Protein AF-A0A2K3KQ86-F1 (afdb_monomer_lite)

Sequence (88 aa):
MMDLSCHANFQVIPFKTQARNFKKVTAWLRHKLGSSDSKTLLTNAVYMFSIGSNDYLSPILTNSNVLKYYSHSEYVSMVVGNFTSTIK

pLDDT: mean 88.16, std 16.31, range [35.44, 98.56]

Structure (mmCIF, N/CA/C/O backbone):
data_AF-A0A2K3KQ86-F1
#
_entry.id   AF-A0A2K3KQ86-F1
#
loop_
_atom_site.group_PDB
_atom_site.id
_atom_site.type_symbol
_atom_site.label_atom_id
_atom_site.label_alt_id
_atom_site.label_comp_id
_atom_site.label_asym_id
_atom_site.label_entity_id
_atom_site.label_seq_id
_atom_site.pdbx_PDB_ins_code
_atom_site.Cartn_x
_atom_site.Cartn_y
_atom_site.Cartn_z
_atom_site.occupancy
_atom_site.B_iso_or_equiv
_atom_site.auth_seq_id
_atom_site.auth_comp_id
_atom_site.auth_asym_id
_atom_site.auth_atom_id
_atom_site.pdbx_PDB_model_num
ATOM 1 N N . MET A 1 1 ? 9.013 14.832 -31.170 1.00 37.62 1 MET A N 1
ATOM 2 C CA . MET A 1 1 ? 9.651 15.473 -30.005 1.00 37.62 1 MET A CA 1
ATOM 3 C C . MET A 1 1 ? 8.553 16.243 -29.288 1.00 37.62 1 MET A C 1
ATOM 5 O O . MET A 1 1 ? 8.164 17.296 -29.764 1.00 37.62 1 MET A O 1
ATOM 9 N N . MET A 1 2 ? 7.940 15.641 -28.268 1.00 35.44 2 MET A N 1
ATOM 10 C CA . MET A 1 2 ? 7.002 16.346 -27.393 1.00 35.44 2 MET A CA 1
ATOM 11 C C . MET A 1 2 ? 7.817 16.846 -26.210 1.00 35.44 2 MET A C 1
ATOM 13 O O . MET A 1 2 ? 8.374 16.044 -25.463 1.00 35.44 2 MET A O 1
ATOM 17 N N . ASP A 1 3 ? 7.944 18.163 -26.126 1.00 39.25 3 ASP A N 1
ATOM 18 C CA . ASP A 1 3 ? 8.456 18.850 -24.954 1.00 39.25 3 ASP A CA 1
ATOM 19 C C . ASP A 1 3 ? 7.493 18.585 -23.790 1.00 39.25 3 ASP A C 1
ATOM 21 O O . ASP A 1 3 ? 6.323 18.968 -23.827 1.00 39.25 3 ASP A O 1
ATOM 25 N N . LEU A 1 4 ? 7.979 17.838 -22.800 1.00 46.06 4 LEU A N 1
ATOM 26 C CA . LEU A 1 4 ? 7.264 17.504 -21.576 1.00 46.06 4 LEU A CA 1
ATOM 27 C C . LEU A 1 4 ? 7.842 18.307 -20.405 1.00 46.06 4 LEU A C 1
ATOM 29 O O . LEU A 1 4 ? 8.038 17.779 -19.314 1.00 46.06 4 LEU A O 1
ATOM 33 N N . SER A 1 5 ? 8.116 19.598 -20.594 1.00 45.06 5 SER A N 1
ATOM 34 C CA . SER A 1 5 ? 8.445 20.503 -19.494 1.00 45.06 5 SER A CA 1
ATOM 35 C C . SER A 1 5 ? 7.195 20.902 -18.689 1.00 45.06 5 SER A C 1
ATOM 37 O O . SER A 1 5 ? 6.910 22.081 -18.492 1.00 45.06 5 SER A O 1
ATOM 39 N N . CYS A 1 6 ? 6.440 19.928 -18.178 1.00 43.06 6 CYS A N 1
ATOM 40 C CA . CYS A 1 6 ? 5.599 20.156 -17.010 1.00 43.06 6 CYS A CA 1
ATOM 41 C C . CYS A 1 6 ? 6.406 19.697 -15.796 1.00 43.06 6 CYS A C 1
ATOM 43 O O . CYS A 1 6 ? 6.404 18.520 -15.441 1.00 43.06 6 CYS A O 1
ATOM 45 N N . HIS A 1 7 ? 7.116 20.632 -15.162 1.00 46.81 7 HIS A N 1
ATOM 46 C CA . HIS A 1 7 ? 7.708 20.435 -13.837 1.00 46.81 7 HIS A CA 1
ATOM 47 C C . HIS A 1 7 ? 6.600 20.411 -12.772 1.00 46.81 7 HIS A C 1
ATOM 49 O O . HIS A 1 7 ? 6.580 21.202 -11.832 1.00 46.81 7 HIS A O 1
ATOM 55 N N . ALA A 1 8 ? 5.643 19.500 -12.916 1.00 45.47 8 ALA A N 1
ATOM 56 C CA . ALA A 1 8 ? 4.891 19.026 -11.779 1.00 45.47 8 ALA A CA 1
ATOM 57 C C . ALA A 1 8 ? 5.857 18.141 -10.986 1.00 45.47 8 ALA A C 1
ATOM 59 O O . ALA A 1 8 ? 6.150 17.011 -11.374 1.00 45.47 8 ALA A O 1
ATOM 60 N N . ASN A 1 9 ? 6.385 18.668 -9.880 1.00 51.47 9 ASN A N 1
ATOM 61 C CA . ASN A 1 9 ? 6.978 17.841 -8.834 1.00 51.47 9 ASN A CA 1
ATOM 62 C C . ASN A 1 9 ? 5.864 16.946 -8.272 1.00 51.47 9 ASN A C 1
ATOM 64 O O . ASN A 1 9 ? 5.258 17.256 -7.247 1.00 51.47 9 ASN A O 1
ATOM 68 N N . PHE A 1 10 ? 5.544 15.856 -8.970 1.00 55.03 10 PHE A N 1
ATOM 69 C CA . PHE A 1 10 ? 4.668 14.817 -8.459 1.00 55.03 10 PHE A CA 1
ATOM 70 C C . PHE A 1 10 ? 5.398 14.158 -7.295 1.00 55.03 10 PHE A C 1
ATOM 72 O O . PHE A 1 10 ? 6.215 13.254 -7.469 1.00 55.03 10 PHE A O 1
ATOM 79 N N . GLN A 1 11 ? 5.152 14.661 -6.088 1.00 77.75 11 GLN A N 1
ATOM 80 C CA . GLN A 1 11 ? 5.713 14.092 -4.878 1.00 77.75 11 GLN A CA 1
ATOM 81 C C . GLN A 1 11 ? 5.087 12.709 -4.666 1.00 77.75 11 GLN A C 1
ATOM 83 O O . GLN A 1 11 ? 3.958 12.574 -4.197 1.00 77.75 11 GLN A O 1
ATOM 88 N N . VAL A 1 12 ? 5.818 11.664 -5.052 1.00 82.75 12 VAL A N 1
ATOM 89 C CA . VAL A 1 12 ? 5.405 10.277 -4.832 1.00 82.75 12 VAL A CA 1
ATOM 90 C C . VAL A 1 12 ? 5.431 9.994 -3.332 1.00 82.75 12 VAL A C 1
ATOM 92 O O . VAL A 1 12 ? 6.464 10.149 -2.683 1.00 82.75 12 VAL A O 1
ATOM 95 N N . ILE A 1 13 ? 4.306 9.548 -2.767 1.00 89.81 13 ILE A N 1
ATOM 96 C CA . ILE A 1 13 ? 4.249 9.076 -1.379 1.00 89.81 13 ILE A CA 1
ATOM 97 C C . ILE A 1 13 ? 4.590 7.580 -1.373 1.00 89.81 13 ILE A C 1
ATOM 99 O O . ILE A 1 13 ? 3.801 6.791 -1.903 1.00 89.81 13 ILE A O 1
ATOM 103 N N . PRO A 1 14 ? 5.706 7.146 -0.753 1.00 91.00 14 PRO A N 1
ATOM 104 C CA . PRO A 1 14 ? 6.071 5.733 -0.715 1.00 91.00 14 PRO A CA 1
ATOM 105 C C . PRO A 1 14 ? 4.972 4.884 -0.074 1.00 91.00 14 PRO A C 1
ATOM 107 O O . PRO A 1 14 ? 4.376 5.293 0.927 1.00 91.00 14 PRO A O 1
ATOM 110 N N . PHE A 1 15 ? 4.748 3.673 -0.585 1.00 92.25 15 PHE A N 1
ATOM 111 C CA . PHE A 1 15 ? 3.685 2.794 -0.085 1.00 92.25 15 PHE A CA 1
ATOM 112 C C . PHE A 1 15 ? 3.803 2.519 1.425 1.00 92.25 15 PHE A C 1
ATOM 114 O O . PHE A 1 15 ? 2.823 2.602 2.164 1.00 92.25 15 PHE A O 1
ATOM 121 N N . LYS A 1 16 ? 5.031 2.343 1.928 1.00 92.81 16 LYS A N 1
ATOM 122 C CA . LYS A 1 16 ? 5.316 2.209 3.367 1.00 92.81 16 LYS A CA 1
ATOM 123 C C . LYS A 1 16 ? 4.841 3.412 4.190 1.00 92.81 16 LYS A C 1
ATOM 125 O O . LYS A 1 16 ? 4.380 3.250 5.320 1.00 92.81 16 LYS A O 1
ATOM 130 N N . THR A 1 17 ? 4.936 4.620 3.640 1.00 94.38 17 THR A N 1
ATOM 131 C CA . THR A 1 17 ? 4.437 5.842 4.284 1.00 94.38 17 THR A CA 1
ATOM 132 C C . THR A 1 17 ? 2.912 5.888 4.263 1.00 94.38 17 THR A C 1
ATOM 134 O O . THR A 1 17 ? 2.312 6.208 5.287 1.00 94.38 17 THR A O 1
ATOM 137 N N . GLN A 1 18 ? 2.275 5.494 3.156 1.00 93.19 18 GLN A N 1
ATOM 138 C CA . GLN A 1 18 ? 0.813 5.379 3.075 1.00 93.19 18 GLN A CA 1
ATOM 139 C C . GLN A 1 18 ? 0.273 4.387 4.122 1.00 93.19 18 GLN A C 1
ATOM 141 O O . GLN A 1 18 ? -0.632 4.730 4.881 1.00 93.19 18 GLN A O 1
ATOM 146 N N . ALA A 1 19 ? 0.903 3.215 4.268 1.00 93.69 19 ALA A N 1
ATOM 147 C CA . ALA A 1 19 ? 0.549 2.226 5.289 1.00 93.69 19 ALA A CA 1
ATOM 148 C C . ALA A 1 19 ? 0.732 2.759 6.725 1.00 93.69 19 ALA A C 1
ATOM 150 O O . ALA A 1 19 ? -0.110 2.538 7.597 1.00 93.69 19 ALA A O 1
ATOM 151 N N . ARG A 1 20 ? 1.806 3.516 6.992 1.00 95.38 20 ARG A N 1
ATOM 152 C CA . ARG A 1 20 ? 2.006 4.189 8.291 1.00 95.38 20 ARG A CA 1
ATOM 153 C C . ARG A 1 20 ? 0.926 5.230 8.571 1.00 95.38 20 ARG A C 1
ATOM 155 O O . ARG A 1 20 ? 0.443 5.307 9.697 1.00 95.38 20 ARG A O 1
ATOM 162 N N . ASN A 1 21 ? 0.540 6.015 7.571 1.00 95.38 21 ASN A N 1
ATOM 163 C CA . ASN A 1 21 ? -0.533 6.996 7.711 1.00 95.38 21 ASN A CA 1
ATOM 164 C C . ASN A 1 21 ? -1.877 6.311 7.968 1.00 95.38 21 ASN A C 1
ATOM 166 O O . ASN A 1 21 ? -2.606 6.739 8.858 1.00 95.38 21 ASN A O 1
ATOM 170 N N . PHE A 1 22 ? -2.156 5.194 7.294 1.00 95.06 22 PHE A N 1
ATOM 171 C CA . PHE A 1 22 ? -3.333 4.382 7.585 1.00 95.06 22 PHE A CA 1
ATOM 172 C C . PHE A 1 22 ? -3.357 3.914 9.050 1.00 95.06 22 PHE A C 1
ATOM 174 O O . PHE A 1 22 ? -4.360 4.107 9.729 1.00 95.06 22 PHE A O 1
ATOM 181 N N . LYS A 1 23 ? -2.233 3.422 9.595 1.00 96.19 23 LYS A N 1
ATOM 182 C CA . LYS A 1 23 ? -2.128 3.053 11.025 1.00 96.19 23 LYS A CA 1
ATOM 183 C C . LYS A 1 23 ? -2.401 4.229 11.978 1.00 96.19 23 LYS A C 1
ATOM 185 O O . LYS A 1 23 ? -2.951 4.031 13.057 1.00 96.19 23 LYS A O 1
ATOM 190 N N . LYS A 1 24 ? -2.051 5.462 11.594 1.00 98.19 24 LYS A N 1
ATOM 191 C CA . LYS A 1 24 ? -2.407 6.661 12.376 1.00 98.19 24 LYS A CA 1
ATOM 192 C C . LYS A 1 24 ? -3.913 6.923 12.344 1.00 98.19 24 LYS A C 1
ATOM 194 O O . LYS A 1 24 ? -4.493 7.230 13.380 1.00 98.19 24 LYS A O 1
ATOM 199 N N . VAL A 1 25 ? -4.548 6.767 11.182 1.00 97.38 25 VAL A N 1
ATOM 200 C CA . VAL A 1 25 ? -6.004 6.921 11.032 1.00 97.38 25 VAL A CA 1
ATOM 201 C C . VAL A 1 25 ? -6.753 5.867 11.846 1.00 97.38 25 VAL A C 1
ATOM 203 O O . VAL A 1 25 ? -7.698 6.213 12.549 1.00 97.38 25 VAL A O 1
ATOM 206 N N . THR A 1 26 ? -6.320 4.602 11.828 1.00 97.44 26 THR A N 1
ATOM 207 C CA . THR A 1 26 ? -6.964 3.551 12.635 1.00 97.44 26 THR A CA 1
ATOM 208 C C . THR A 1 26 ? -6.845 3.829 14.134 1.00 97.44 26 THR A C 1
ATOM 210 O O . THR A 1 26 ? -7.822 3.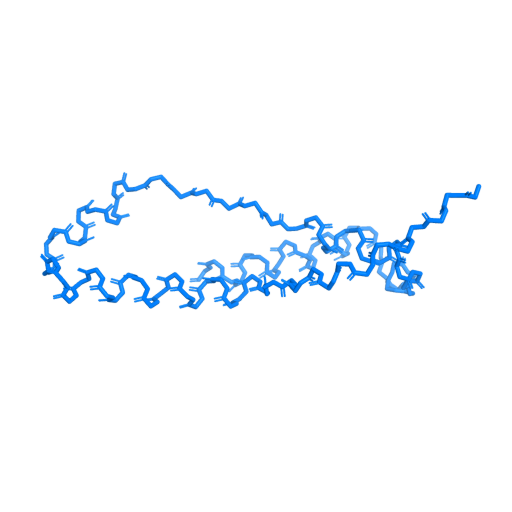666 14.862 1.00 97.44 26 THR A O 1
ATOM 213 N N . ALA A 1 27 ? -5.691 4.314 1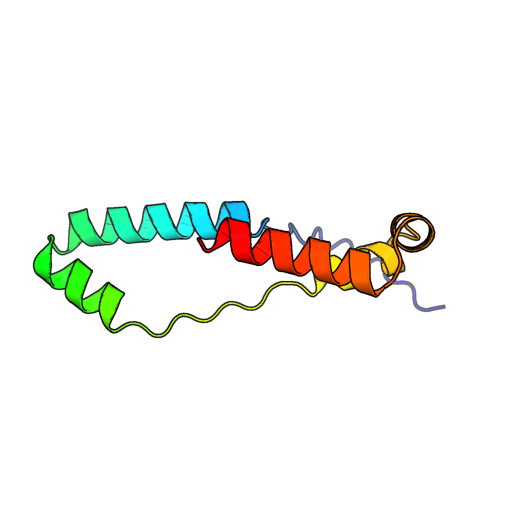4.605 1.00 98.31 27 ALA A N 1
ATOM 214 C CA . ALA A 1 27 ? -5.519 4.738 15.994 1.00 98.31 27 ALA A CA 1
ATOM 215 C C . ALA A 1 27 ? -6.432 5.923 16.349 1.00 98.31 27 ALA A C 1
ATOM 217 O O . ALA A 1 27 ? -7.118 5.896 17.370 1.00 98.31 27 ALA A O 1
ATOM 218 N N . TRP A 1 28 ? -6.502 6.934 15.481 1.00 98.50 28 TRP A N 1
ATOM 219 C CA . TRP A 1 28 ? -7.384 8.085 15.670 1.00 98.50 28 TRP A CA 1
ATOM 220 C C . TRP A 1 28 ? -8.866 7.685 15.737 1.00 98.50 28 TRP A C 1
ATOM 222 O O . TRP A 1 28 ? -9.581 8.146 16.626 1.00 98.50 28 TRP A O 1
ATOM 232 N N . LEU A 1 29 ? -9.319 6.771 14.871 1.00 98.56 29 LEU A N 1
ATOM 233 C CA . LEU A 1 29 ? -10.687 6.241 14.904 1.00 98.56 29 LEU A CA 1
ATOM 234 C C . LEU A 1 29 ? -10.995 5.536 16.230 1.00 98.56 29 LEU A C 1
ATOM 236 O O . LEU A 1 29 ? -12.072 5.737 16.784 1.00 98.56 29 LEU A O 1
ATOM 240 N N . ARG A 1 30 ? -10.046 4.761 16.773 1.00 98.25 30 ARG A N 1
ATOM 241 C CA . ARG A 1 30 ? -10.200 4.108 18.085 1.00 98.25 30 ARG A CA 1
ATOM 242 C C . ARG A 1 30 ? -10.349 5.116 19.221 1.00 98.25 30 ARG A C 1
ATOM 244 O O . ARG A 1 30 ? -11.178 4.901 20.099 1.00 98.25 30 ARG A O 1
ATOM 251 N N . HIS A 1 31 ? -9.587 6.210 19.198 1.00 98.31 31 HIS A N 1
ATOM 252 C CA . HIS A 1 31 ? -9.722 7.283 20.188 1.00 98.31 31 HIS A CA 1
ATOM 253 C C . HIS A 1 31 ? -11.052 8.031 20.065 1.00 98.31 31 HIS A C 1
ATOM 255 O O . HIS A 1 31 ? -11.638 8.396 21.079 1.00 98.31 31 HIS A O 1
ATOM 261 N N . LYS A 1 32 ? -11.530 8.256 18.837 1.00 98.50 32 LYS A N 1
ATOM 262 C CA . LYS A 1 32 ? -12.732 9.055 18.579 1.00 98.50 32 LYS A CA 1
ATOM 263 C C . LYS A 1 32 ? -14.040 8.290 18.795 1.00 98.50 32 LYS A C 1
ATOM 265 O O . LYS A 1 32 ? -14.995 8.874 19.288 1.00 98.50 32 LYS A O 1
ATOM 270 N N . LEU A 1 33 ? -14.094 7.024 18.385 1.00 98.38 33 LEU A N 1
ATOM 271 C CA . LEU A 1 33 ? -15.319 6.210 18.376 1.00 98.38 33 LEU A CA 1
ATOM 272 C C . LEU A 1 33 ? -15.353 5.166 19.501 1.00 98.38 33 LEU A C 1
ATOM 274 O O . LEU A 1 33 ? -16.361 4.502 19.706 1.00 98.38 33 LEU A O 1
ATOM 278 N N . GLY A 1 34 ? -14.243 4.973 20.214 1.00 98.19 34 GLY A N 1
ATOM 279 C CA . GLY A 1 34 ? -14.097 3.867 21.151 1.00 98.19 34 GLY A CA 1
ATOM 280 C C . GLY A 1 34 ? -13.808 2.531 20.457 1.00 98.19 34 GLY A C 1
ATOM 281 O O . GLY A 1 34 ? -13.807 2.398 19.230 1.00 98.19 34 GLY A O 1
ATOM 282 N N . SER A 1 35 ? -13.502 1.514 21.266 1.00 97.31 35 SER A N 1
ATOM 283 C CA . SER A 1 35 ? -12.975 0.229 20.779 1.00 97.31 35 SER A CA 1
ATOM 284 C C . SER A 1 35 ? -13.983 -0.570 19.940 1.00 97.31 35 SER A C 1
ATOM 286 O O . SER A 1 35 ? -13.604 -1.139 18.920 1.00 97.31 35 SER A O 1
ATOM 288 N N . SER A 1 36 ? -15.259 -0.598 20.347 1.00 98.25 36 SER A N 1
ATOM 289 C CA . SER A 1 36 ? -16.311 -1.376 19.671 1.00 98.25 36 SER A CA 1
ATOM 290 C C . SER A 1 36 ? -16.610 -0.8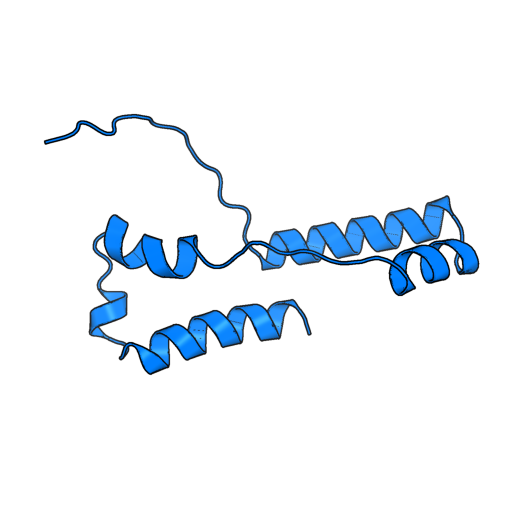25 18.276 1.00 98.25 36 SER A C 1
ATOM 292 O O . SER A 1 36 ? -16.435 -1.522 17.277 1.00 98.25 36 SER A O 1
ATOM 294 N N . ASP A 1 37 ? -16.974 0.453 18.196 1.00 98.31 37 ASP A N 1
ATOM 295 C CA . ASP A 1 37 ? -17.477 1.046 16.955 1.00 98.31 37 ASP A CA 1
ATOM 296 C C . ASP A 1 37 ? -16.372 1.214 15.913 1.00 98.31 37 ASP A C 1
ATOM 298 O O . ASP A 1 37 ? -16.580 0.948 14.729 1.00 98.31 37 ASP A O 1
ATOM 302 N N . SER A 1 38 ? -15.156 1.567 16.348 1.00 98.44 38 SER A N 1
ATOM 303 C CA . SER A 1 38 ? -14.001 1.606 15.444 1.00 98.44 38 SER A CA 1
ATOM 304 C C . SER A 1 38 ? -13.651 0.224 14.891 1.00 98.44 38 SER A C 1
ATOM 306 O O . SER A 1 38 ? -13.292 0.125 13.719 1.00 98.44 38 SER A O 1
ATOM 308 N N . LYS A 1 39 ? -13.782 -0.848 15.688 1.00 98.19 39 LYS A N 1
ATOM 309 C CA . LYS A 1 39 ? -13.577 -2.217 15.206 1.00 98.19 39 LYS A CA 1
ATOM 310 C C . LYS A 1 39 ? -14.620 -2.570 14.152 1.00 98.19 39 LYS A C 1
ATOM 312 O O . LYS A 1 39 ? -14.217 -2.975 13.072 1.00 98.19 39 LYS A O 1
ATOM 317 N N . THR A 1 40 ? -15.907 -2.356 14.426 1.00 98.56 40 THR A N 1
ATOM 318 C CA . THR A 1 40 ? -16.996 -2.625 13.469 1.00 98.56 40 THR A CA 1
ATOM 319 C C . THR A 1 40 ? -16.799 -1.870 12.153 1.00 98.56 40 THR A C 1
ATOM 321 O O . THR A 1 40 ? -16.922 -2.459 11.081 1.00 98.56 40 THR A O 1
ATOM 324 N N . LEU A 1 41 ? -16.436 -0.583 12.220 1.00 98.31 41 LEU A N 1
ATOM 325 C CA . LEU A 1 41 ? -16.145 0.227 11.037 1.00 98.31 41 LEU A CA 1
ATOM 326 C C . LEU A 1 41 ? -14.971 -0.345 10.231 1.00 98.31 41 LEU A C 1
ATOM 328 O O . LEU A 1 41 ? -15.075 -0.496 9.018 1.00 98.31 41 LEU A O 1
ATOM 332 N N . LEU A 1 42 ? -13.855 -0.657 10.896 1.00 97.56 42 LEU A N 1
ATOM 333 C CA . LEU A 1 42 ? -12.644 -1.138 10.230 1.00 97.56 42 LEU A CA 1
ATOM 334 C C . LEU A 1 42 ? -12.804 -2.565 9.682 1.00 97.56 42 LEU A C 1
ATOM 336 O O . LEU A 1 42 ? -12.277 -2.863 8.619 1.00 97.56 42 LEU A O 1
ATOM 340 N N . THR A 1 43 ? -13.542 -3.452 10.353 1.00 97.56 43 THR A N 1
ATOM 341 C CA . THR A 1 43 ? -13.734 -4.831 9.870 1.00 97.56 43 THR A CA 1
ATOM 342 C C . THR A 1 43 ? -14.686 -4.923 8.685 1.00 97.56 43 THR A C 1
ATOM 344 O O . THR A 1 43 ? -14.549 -5.838 7.881 1.00 97.56 43 THR A O 1
ATOM 347 N N . ASN A 1 44 ? -15.635 -3.991 8.570 1.00 98.00 44 ASN A N 1
ATOM 348 C CA . ASN A 1 44 ? -16.645 -3.998 7.508 1.00 98.00 44 ASN A CA 1
ATOM 349 C C . ASN A 1 44 ? -16.275 -3.097 6.318 1.00 98.00 44 ASN A C 1
ATOM 351 O O . ASN A 1 44 ? -17.017 -3.035 5.338 1.00 98.00 44 ASN A O 1
ATOM 355 N N . ALA A 1 45 ? -15.158 -2.372 6.397 1.00 96.94 45 ALA A N 1
ATOM 356 C CA . ALA A 1 45 ? -14.713 -1.485 5.334 1.00 96.94 45 ALA A CA 1
ATOM 357 C C . ALA A 1 45 ? -14.189 -2.262 4.116 1.00 96.94 45 ALA A C 1
ATOM 359 O O . ALA A 1 45 ? -13.507 -3.279 4.239 1.00 96.94 45 ALA A O 1
ATOM 360 N N . VAL A 1 46 ? -14.444 -1.717 2.925 1.00 96.50 46 VAL A N 1
ATOM 361 C CA . VAL A 1 46 ? -13.786 -2.143 1.685 1.00 96.50 46 VAL A CA 1
ATOM 362 C C . VAL A 1 46 ? -12.541 -1.286 1.482 1.00 96.50 46 VAL A C 1
ATOM 364 O O . VAL A 1 46 ? -12.629 -0.061 1.390 1.00 96.50 46 VAL A O 1
ATOM 367 N N . TYR A 1 47 ? -11.376 -1.926 1.408 1.00 92.44 47 TYR A N 1
ATOM 368 C CA . TYR A 1 47 ? -10.096 -1.251 1.205 1.00 92.44 47 TYR A CA 1
ATOM 369 C C . TYR A 1 47 ? -9.678 -1.302 -0.266 1.00 92.44 47 TYR A C 1
ATOM 371 O O . TYR A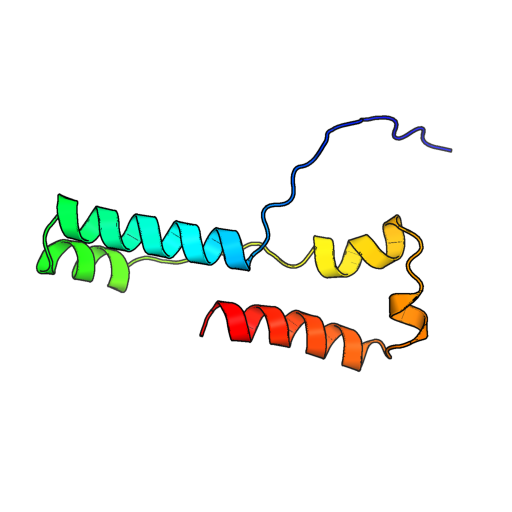 1 47 ? -9.630 -2.376 -0.862 1.00 92.44 47 TYR A O 1
ATOM 379 N N . MET A 1 48 ? -9.333 -0.146 -0.838 1.00 91.75 48 MET A N 1
ATOM 380 C CA . MET A 1 48 ? -8.836 -0.023 -2.210 1.00 91.75 48 MET A CA 1
ATOM 381 C C . MET A 1 48 ? -7.448 0.621 -2.211 1.00 91.75 48 MET A C 1
ATOM 383 O O . MET A 1 48 ? -7.253 1.686 -1.626 1.00 91.75 48 MET A O 1
ATOM 387 N N . PHE A 1 49 ? -6.501 -0.001 -2.913 1.00 85.56 49 PHE A N 1
ATOM 388 C CA . PHE A 1 49 ? -5.155 0.525 -3.127 1.00 85.56 49 PHE A CA 1
ATOM 389 C C . PHE A 1 49 ? -4.846 0.519 -4.624 1.00 85.56 49 PHE A C 1
ATOM 391 O O . PHE A 1 49 ? -5.036 -0.495 -5.289 1.00 85.56 49 PHE A O 1
ATOM 398 N N . SER A 1 50 ? -4.353 1.643 -5.142 1.00 88.62 50 SER A N 1
ATOM 399 C CA . SER A 1 50 ? -3.845 1.772 -6.511 1.00 88.62 50 SER A CA 1
ATOM 400 C C . SER A 1 50 ? -2.376 2.172 -6.429 1.00 88.62 50 SER A C 1
ATOM 402 O O . SER A 1 50 ? -2.048 3.319 -6.126 1.00 88.62 50 SER A O 1
ATOM 404 N N . ILE A 1 51 ? -1.491 1.187 -6.579 1.00 90.38 51 ILE A N 1
ATOM 405 C CA . ILE A 1 51 ? -0.040 1.313 -6.401 1.00 90.38 51 ILE A CA 1
ATOM 406 C C . ILE A 1 51 ? 0.693 0.489 -7.465 1.00 90.38 51 ILE A C 1
ATOM 408 O O . ILE A 1 51 ? 0.102 -0.385 -8.093 1.00 90.38 51 ILE A O 1
ATOM 412 N N . GLY A 1 52 ? 1.988 0.746 -7.648 1.00 90.94 52 GLY A N 1
ATOM 413 C CA . GLY A 1 52 ? 2.867 -0.074 -8.484 1.00 90.94 52 GLY A CA 1
ATOM 414 C C . GLY A 1 52 ? 3.214 0.495 -9.853 1.00 90.94 52 GLY A C 1
ATOM 415 O O . GLY A 1 52 ? 4.242 0.125 -10.413 1.00 90.94 52 GLY A O 1
ATOM 416 N N . SER A 1 53 ? 2.439 1.447 -10.382 1.00 92.12 53 SER A N 1
ATOM 417 C CA . SER A 1 53 ? 2.739 2.046 -11.692 1.00 92.12 53 SER A CA 1
ATOM 418 C C . SER A 1 53 ? 4.127 2.690 -11.733 1.00 92.12 53 SER A C 1
ATOM 420 O O . SER A 1 53 ? 4.860 2.516 -12.701 1.00 92.12 53 SER A O 1
ATOM 422 N N . ASN A 1 54 ? 4.521 3.388 -10.663 1.00 91.31 54 ASN A N 1
ATOM 423 C CA . ASN A 1 54 ? 5.835 4.027 -10.587 1.00 91.31 54 ASN A CA 1
ATOM 424 C C . ASN A 1 54 ? 6.977 3.008 -10.528 1.00 91.31 54 ASN A C 1
ATOM 426 O O . ASN A 1 54 ? 8.032 3.273 -11.095 1.00 91.31 54 ASN A O 1
ATOM 430 N N . ASP A 1 55 ? 6.770 1.850 -9.900 1.00 92.50 55 ASP A N 1
ATOM 431 C CA . ASP A 1 55 ? 7.777 0.792 -9.818 1.00 92.50 55 ASP A CA 1
ATOM 432 C C . ASP A 1 55 ? 8.107 0.229 -11.212 1.00 92.50 55 ASP A C 1
ATOM 434 O O . ASP A 1 55 ? 9.267 -0.006 -11.518 1.00 92.50 55 ASP A O 1
ATOM 438 N N . TYR A 1 56 ? 7.126 0.109 -12.112 1.00 92.12 56 TYR A N 1
ATOM 439 C CA . TYR A 1 56 ? 7.367 -0.390 -13.475 1.00 92.12 56 TYR A CA 1
ATOM 440 C C . TYR A 1 56 ? 7.717 0.700 -14.498 1.00 92.12 56 TYR A C 1
ATOM 442 O O . TYR A 1 56 ? 8.472 0.437 -15.435 1.00 92.12 56 TYR A O 1
ATOM 450 N N . LEU A 1 57 ? 7.204 1.925 -14.338 1.00 92.44 57 LEU A N 1
ATOM 451 C CA . LEU A 1 57 ? 7.474 3.026 -15.270 1.00 92.44 57 LEU A CA 1
ATOM 452 C C . LEU A 1 57 ? 8.796 3.740 -14.980 1.00 92.44 57 LEU A C 1
ATOM 454 O O . LEU A 1 57 ? 9.472 4.166 -15.915 1.00 92.44 57 LEU A O 1
ATOM 458 N N . SER A 1 58 ? 9.191 3.871 -13.709 1.00 91.00 58 SER A N 1
ATOM 459 C CA . SER A 1 58 ? 10.390 4.628 -13.332 1.00 91.00 58 SER A CA 1
ATOM 460 C C . SER A 1 58 ? 11.662 4.107 -14.008 1.00 91.00 58 SER A C 1
ATOM 462 O O . SER A 1 58 ? 12.381 4.939 -14.566 1.00 91.00 58 SER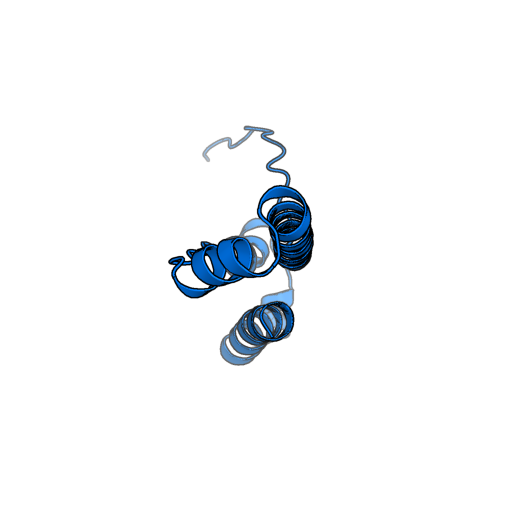 A O 1
ATOM 464 N N . PRO A 1 59 ? 11.944 2.787 -14.068 1.00 90.88 59 PRO A N 1
ATOM 465 C CA . PRO A 1 59 ? 13.138 2.293 -14.748 1.00 90.88 59 PRO A CA 1
ATOM 466 C C . PRO A 1 59 ? 13.223 2.700 -16.220 1.00 90.88 59 PRO A C 1
ATOM 468 O O . PRO A 1 59 ? 14.310 2.994 -16.710 1.00 90.88 59 PRO A O 1
ATOM 471 N N . ILE A 1 60 ? 12.075 2.755 -16.900 1.00 88.75 60 ILE A N 1
ATOM 472 C CA . ILE A 1 60 ? 11.965 3.121 -18.314 1.00 88.75 60 ILE A CA 1
ATOM 473 C C . ILE A 1 60 ? 12.154 4.631 -18.477 1.00 88.75 60 ILE A C 1
ATOM 475 O O . ILE A 1 60 ? 13.007 5.071 -19.241 1.00 88.75 60 ILE A O 1
ATOM 479 N N . LEU A 1 61 ? 11.402 5.434 -17.719 1.00 90.81 61 LEU A N 1
ATOM 480 C CA . LEU A 1 61 ? 11.409 6.897 -17.831 1.00 90.81 61 LEU A CA 1
ATOM 481 C C . LEU A 1 61 ? 12.735 7.531 -17.391 1.00 90.81 61 LEU A C 1
ATOM 483 O O . LEU A 1 61 ? 13.087 8.610 -17.858 1.00 90.81 61 LEU A O 1
ATOM 487 N N . THR A 1 62 ? 13.471 6.870 -16.495 1.00 90.62 62 THR A N 1
ATOM 488 C CA . THR A 1 62 ? 14.754 7.361 -15.962 1.00 90.62 62 THR A CA 1
ATOM 489 C C . THR A 1 62 ? 15.976 6.733 -16.630 1.00 90.62 62 THR A C 1
ATOM 491 O O . THR A 1 62 ? 17.099 7.047 -16.243 1.00 90.62 62 THR A O 1
ATOM 494 N N . ASN A 1 63 ? 15.788 5.859 -17.629 1.00 90.75 63 ASN A N 1
ATOM 495 C CA . ASN A 1 63 ? 16.864 5.076 -18.250 1.00 90.75 63 ASN A CA 1
ATOM 496 C C . ASN A 1 63 ? 17.716 4.302 -17.220 1.00 90.75 63 ASN A C 1
ATOM 498 O O . ASN A 1 63 ? 18.945 4.249 -17.305 1.00 90.75 63 ASN A O 1
ATOM 502 N N . SER A 1 64 ? 17.064 3.707 -16.219 1.00 89.06 64 SER A N 1
ATOM 503 C CA . SER A 1 64 ? 17.734 2.953 -15.161 1.00 89.06 64 SER A CA 1
ATOM 504 C C . SER A 1 64 ? 18.344 1.653 -15.689 1.00 89.06 64 SER A C 1
ATOM 506 O O . SER A 1 64 ? 17.717 0.898 -16.431 1.00 89.06 64 SER A O 1
ATOM 508 N N . ASN A 1 65 ? 19.548 1.323 -15.216 1.00 93.12 65 ASN A N 1
ATOM 509 C CA . ASN A 1 65 ? 20.194 0.040 -15.507 1.00 93.12 65 ASN A CA 1
ATOM 510 C C . ASN A 1 65 ? 19.608 -1.133 -14.702 1.00 93.12 65 ASN A C 1
ATOM 512 O O . ASN A 1 65 ? 20.046 -2.261 -14.895 1.00 93.12 65 ASN A O 1
ATOM 516 N N . VAL A 1 66 ? 18.636 -0.911 -13.807 1.00 91.25 66 VAL A N 1
ATOM 517 C CA . VAL A 1 66 ? 18.091 -1.974 -12.941 1.00 91.25 66 VAL A CA 1
ATOM 518 C C . VAL A 1 66 ? 17.554 -3.164 -13.745 1.00 91.25 66 VAL A C 1
ATOM 520 O O . VAL A 1 66 ? 17.833 -4.307 -13.401 1.00 91.25 66 VAL A O 1
ATOM 523 N N . LEU A 1 67 ? 16.900 -2.913 -14.884 1.00 89.25 67 LEU A N 1
ATOM 524 C CA . LEU A 1 67 ? 16.365 -3.964 -15.759 1.00 89.25 67 LEU A CA 1
ATOM 525 C C . LEU A 1 67 ? 17.447 -4.704 -16.570 1.00 89.25 67 LEU A C 1
ATOM 527 O O . LEU A 1 67 ? 17.131 -5.659 -17.269 1.00 89.25 67 LEU A O 1
ATOM 531 N N . LYS A 1 68 ? 18.716 -4.274 -16.497 1.00 93.62 68 LYS A N 1
ATOM 532 C CA . LYS A 1 68 ? 19.862 -5.010 -17.060 1.00 93.62 68 LYS A CA 1
ATOM 533 C C . LYS A 1 68 ? 20.431 -6.036 -16.081 1.00 93.62 68 LYS A C 1
ATOM 535 O O . LYS A 1 68 ? 21.066 -6.987 -16.518 1.00 93.62 68 LYS A O 1
ATOM 540 N N . TYR A 1 69 ? 20.243 -5.820 -14.779 1.00 95.38 69 TYR A N 1
ATOM 541 C CA . TYR A 1 69 ? 20.782 -6.686 -13.725 1.00 95.38 69 TYR A CA 1
ATOM 542 C C . TYR A 1 69 ? 19.792 -7.748 -13.255 1.00 95.38 69 TYR A C 1
ATOM 544 O O . TYR A 1 69 ? 20.215 -8.788 -12.766 1.00 95.38 69 TYR A O 1
ATOM 552 N N . TYR A 1 70 ? 18.494 -7.487 -13.403 1.00 95.44 70 TYR A N 1
ATOM 553 C CA . TYR A 1 70 ? 17.434 -8.415 -13.035 1.00 95.44 70 TYR A CA 1
ATOM 554 C C . TYR A 1 70 ? 16.671 -8.844 -14.281 1.00 95.44 70 TYR A C 1
ATOM 556 O O . TYR A 1 70 ? 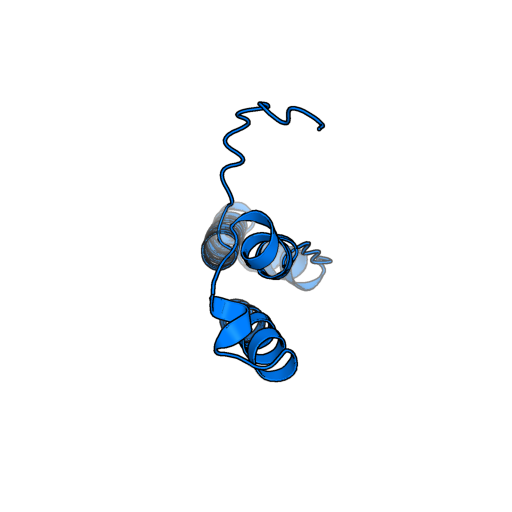16.288 -8.006 -15.100 1.00 95.44 70 TYR A O 1
ATOM 564 N N . SER A 1 71 ? 16.385 -10.139 -14.395 1.00 95.56 71 SER A N 1
ATOM 565 C CA . SER A 1 71 ? 15.372 -10.617 -15.329 1.00 95.56 71 SER A CA 1
ATOM 566 C C . SER A 1 71 ? 14.015 -9.987 -15.003 1.00 95.56 71 SER A C 1
ATOM 568 O O . SER A 1 71 ? 13.742 -9.565 -13.874 1.00 95.56 71 SER A O 1
ATOM 570 N N . HIS A 1 72 ? 13.116 -9.978 -15.987 1.00 92.81 72 HIS A N 1
ATOM 571 C CA . HIS A 1 72 ? 11.753 -9.486 -15.797 1.00 92.81 72 HIS A CA 1
ATOM 572 C C . HIS A 1 72 ? 11.063 -10.146 -14.588 1.00 92.81 72 HIS A C 1
ATOM 574 O O . HIS A 1 72 ? 10.463 -9.463 -13.761 1.00 92.81 72 HIS A O 1
ATOM 580 N N . SER A 1 73 ? 11.208 -11.468 -14.445 1.00 96.75 73 SER A N 1
ATOM 581 C CA . SER A 1 73 ? 10.597 -12.227 -13.350 1.00 96.75 73 SER A CA 1
ATOM 582 C C . SER A 1 73 ? 11.173 -11.892 -11.970 1.00 96.75 73 SER A C 1
ATOM 584 O O . SER A 1 73 ? 10.418 -11.802 -11.000 1.00 96.75 73 SER A O 1
ATOM 586 N N . GLU A 1 74 ? 12.483 -11.650 -11.869 1.00 97.31 74 GLU A N 1
ATOM 587 C CA . GLU A 1 74 ? 13.129 -11.249 -10.613 1.00 97.31 74 GLU A CA 1
ATOM 588 C C . GLU A 1 74 ? 12.682 -9.851 -10.194 1.00 97.31 74 GLU A C 1
ATOM 590 O O . GLU A 1 74 ? 12.362 -9.623 -9.027 1.00 97.31 74 GLU A O 1
ATOM 595 N N . TYR A 1 75 ? 12.583 -8.928 -11.154 1.00 95.56 75 TYR A N 1
ATOM 596 C CA . TYR A 1 75 ? 12.118 -7.573 -10.887 1.00 95.56 75 TYR A CA 1
ATOM 597 C C . TYR A 1 75 ? 10.656 -7.550 -10.418 1.00 95.56 75 TYR A C 1
ATOM 599 O O . TYR A 1 75 ? 10.346 -6.949 -9.390 1.00 95.56 75 TYR A O 1
ATOM 607 N N . VAL A 1 76 ? 9.763 -8.271 -11.109 1.00 95.69 76 VAL A N 1
ATOM 608 C CA . VAL A 1 76 ? 8.354 -8.423 -10.696 1.00 95.69 76 VAL A CA 1
ATOM 609 C C . VAL A 1 76 ? 8.262 -9.027 -9.293 1.00 95.69 76 VAL A C 1
ATOM 611 O O . VAL A 1 76 ? 7.525 -8.518 -8.447 1.00 95.69 76 VAL A O 1
ATOM 614 N N . SER A 1 77 ? 9.048 -10.070 -9.012 1.00 97.31 77 SER A N 1
ATOM 615 C CA . SER A 1 77 ? 9.075 -10.715 -7.693 1.00 97.31 77 SER A CA 1
ATOM 616 C C . SER A 1 77 ? 9.529 -9.755 -6.592 1.00 97.31 77 SER A C 1
ATOM 618 O O . SER A 1 77 ? 8.960 -9.754 -5.501 1.00 97.31 77 SER A O 1
ATOM 620 N N . MET A 1 78 ? 10.506 -8.892 -6.879 1.00 96.12 78 MET A N 1
ATOM 621 C CA . MET A 1 78 ? 10.973 -7.860 -5.952 1.00 96.12 78 MET A CA 1
ATOM 622 C C . MET A 1 78 ? 9.883 -6.821 -5.654 1.00 96.12 78 MET A C 1
ATOM 624 O O . MET A 1 78 ? 9.626 -6.515 -4.488 1.00 96.12 78 MET A O 1
ATOM 628 N N . VAL A 1 79 ? 9.206 -6.311 -6.688 1.00 94.50 79 VAL A N 1
ATOM 629 C CA . VAL A 1 79 ? 8.118 -5.326 -6.548 1.00 94.50 79 VAL A CA 1
ATOM 630 C C . VAL A 1 79 ? 6.957 -5.911 -5.732 1.00 94.50 79 VAL A C 1
ATOM 632 O O . VAL A 1 79 ? 6.544 -5.332 -4.725 1.00 94.50 79 VAL A O 1
ATOM 635 N N . VAL A 1 80 ? 6.482 -7.108 -6.092 1.00 94.62 80 VAL A N 1
ATOM 636 C CA . VAL A 1 80 ? 5.402 -7.806 -5.370 1.00 94.62 80 VAL A CA 1
ATOM 637 C C . VAL A 1 80 ? 5.817 -8.161 -3.937 1.00 94.62 80 VAL A C 1
ATOM 639 O O . VAL A 1 80 ? 5.013 -8.035 -3.005 1.00 94.62 80 VAL A O 1
ATOM 642 N N . GLY A 1 81 ? 7.077 -8.552 -3.727 1.00 95.56 81 GLY A N 1
ATOM 643 C CA . GLY A 1 81 ? 7.645 -8.810 -2.403 1.00 95.56 81 GLY A CA 1
ATOM 644 C C . GLY A 1 81 ? 7.631 -7.570 -1.500 1.00 95.56 81 GLY A C 1
ATOM 645 O O . GLY A 1 81 ? 7.240 -7.654 -0.331 1.00 95.56 81 GLY A O 1
ATOM 646 N N . ASN A 1 82 ? 7.963 -6.395 -2.043 1.00 94.31 82 ASN A N 1
ATOM 647 C CA . ASN A 1 82 ? 7.894 -5.120 -1.321 1.00 94.31 82 ASN A CA 1
ATOM 648 C C . ASN A 1 82 ? 6.455 -4.729 -0.944 1.00 94.31 82 ASN A C 1
ATOM 650 O O . ASN A 1 82 ? 6.220 -4.228 0.161 1.00 94.31 82 ASN A O 1
ATOM 654 N N . PHE A 1 83 ? 5.474 -4.993 -1.812 1.00 92.75 83 PHE A N 1
ATOM 655 C CA . PHE A 1 83 ? 4.063 -4.747 -1.486 1.00 92.75 83 PHE A CA 1
ATOM 656 C C . PHE A 1 83 ? 3.575 -5.684 -0.389 1.00 92.75 83 PHE A C 1
ATOM 658 O O . PHE A 1 83 ? 3.025 -5.237 0.618 1.00 92.75 83 PHE A O 1
ATOM 665 N N . THR A 1 84 ? 3.851 -6.976 -0.543 1.00 93.19 84 THR A N 1
ATOM 666 C CA . THR A 1 84 ? 3.424 -8.004 0.408 1.00 93.19 84 THR A CA 1
ATOM 667 C C . THR A 1 84 ? 4.016 -7.761 1.796 1.00 93.19 84 THR A C 1
ATOM 669 O O . THR A 1 84 ? 3.304 -7.868 2.791 1.00 93.19 84 THR A O 1
ATOM 672 N N . SER A 1 85 ? 5.296 -7.387 1.885 1.00 94.50 85 SER A N 1
ATOM 673 C CA . SER A 1 85 ? 5.952 -7.091 3.168 1.00 94.50 85 SER A CA 1
ATOM 674 C C . SER A 1 85 ? 5.450 -5.813 3.849 1.00 94.50 85 SER A C 1
ATOM 676 O O . SER A 1 85 ? 5.602 -5.674 5.057 1.00 94.50 85 SER A O 1
ATOM 678 N N . THR A 1 86 ? 4.854 -4.882 3.098 1.00 91.50 86 THR A N 1
ATOM 679 C CA . THR A 1 86 ? 4.281 -3.644 3.650 1.00 91.50 86 THR A CA 1
ATOM 680 C C . THR A 1 86 ? 2.854 -3.842 4.169 1.00 91.50 86 THR A C 1
ATOM 682 O O . THR A 1 86 ? 2.450 -3.151 5.106 1.00 91.50 86 THR A O 1
ATOM 685 N N . ILE A 1 87 ? 2.090 -4.748 3.547 1.00 86.88 87 ILE A N 1
ATOM 686 C CA . ILE A 1 87 ? 0.698 -5.052 3.919 1.00 86.88 87 ILE A CA 1
ATOM 687 C C . ILE A 1 87 ? 0.625 -6.015 5.110 1.00 86.88 87 ILE A C 1
ATOM 689 O O . ILE A 1 87 ? -0.274 -5.861 5.937 1.00 86.88 87 ILE A O 1
ATOM 693 N N . LYS A 1 88 ? 1.541 -6.991 5.183 1.00 74.12 88 LYS A N 1
ATOM 694 C CA . LYS A 1 88 ? 1.672 -7.909 6.327 1.00 74.12 88 LYS A CA 1
ATOM 695 C C . LYS A 1 88 ? 1.961 -7.152 7.627 1.00 74.12 88 LYS A C 1
ATOM 697 O O . LYS A 1 88 ? 1.381 -7.558 8.656 1.00 74.12 88 LYS A O 1
#

Radius of gyration: 18.31 Å; chains: 1; bounding box: 38×33×51 Å

Foldseek 3Di:
DDPPPPPPPPPDDDPLNVLVVVVVVLVVLCVPVNDVVSCVPVVPDDDDDDDDPCLVCVCVVVVNCPCVVDPPVRSVCVSVVVVVVSVD

Secondary structure (DSSP, 8-state):
--------------HHHHHHHHHHHHHHHHHHHHHHHHHHHHHHPPP-----HHHHHHHHHTT-THHHHS-HHHHHHHHHHHHHHHH-

Organism: Trifolium pratense (NCBI:txid57577)

InterPro domains:
  IPR044552 GDSL esterase/lipase GLIP1-5/GLL25 [PTHR45966] (9-88)